Protein AF-A0AAD5IZT2-F1 (afdb_monomer)

pLDDT: mean 77.82, std 12.11, range [45.31, 94.31]

Radius of gyration: 20.38 Å; Cα contacts (8 Å, |Δi|>4): 78; chains: 1; bounding box: 48×30×56 Å

Secondary structure (DSSP, 8-state):
--HHHHHHTTTTTTS-HHHHHHHHHHHHHHHHHHHHHHHHH--SSB-HHHHHHHHHHHHHT---HHHHHHB--SSHHHHHHHHHTT--GGGGB-GGGBHHHHHHHH-PPPPP---GGGSPP---

Organism: Acer negundo (NCBI:txid4023)

Mean predicted aligned error: 10.55 Å

Solvent-accessible surface area (backbone atoms only — not comparable to full-atom values): 7600 Å² total; per-residue (Å²): 133,58,72,66,57,56,62,74,41,56,94,41,73,88,47,60,68,71,60,30,52,52,51,49,52,52,54,51,50,52,51,42,52,55,49,52,54,53,52,71,68,48,88,56,67,53,35,70,68,53,50,53,45,51,57,54,30,65,76,64,76,47,72,46,74,71,46,44,71,40,26,80,48,94,46,57,66,59,46,50,53,37,63,74,68,70,52,68,66,80,82,44,48,39,63,79,43,24,41,67,45,49,49,62,72,56,66,71,83,82,77,86,81,91,54,80,90,74,56,80,82,80,85,126

Structure (mmCIF, N/CA/C/O backbone):
data_AF-A0AAD5IZT2-F1
#
_entry.id   AF-A0AAD5IZT2-F1
#
loop_
_atom_site.group_PDB
_atom_site.id
_atom_site.type_symbol
_atom_site.label_atom_id
_atom_site.label_alt_id
_atom_site.label_comp_id
_atom_site.label_asym_id
_atom_site.label_entity_id
_atom_site.label_seq_id
_atom_site.pdbx_PDB_ins_code
_atom_site.Cartn_x
_atom_site.Cartn_y
_atom_site.Cartn_z
_atom_site.occupancy
_atom_site.B_iso_or_equiv
_atom_site.auth_seq_id
_atom_site.auth_comp_id
_atom_site.auth_asym_id
_atom_site.auth_atom_id
_atom_site.pdbx_PDB_model_num
ATOM 1 N N . MET A 1 1 ? -5.948 -16.882 7.628 1.00 56.03 1 MET A N 1
ATOM 2 C CA . MET A 1 1 ? -5.500 -15.466 7.634 1.00 56.03 1 MET A CA 1
ATOM 3 C C . MET A 1 1 ? -4.065 -15.381 7.126 1.00 56.03 1 MET A C 1
ATOM 5 O O . MET A 1 1 ? -3.275 -16.262 7.438 1.00 56.03 1 MET A O 1
ATOM 9 N N . SER A 1 2 ? -3.731 -14.368 6.321 1.00 83.69 2 SER A N 1
ATOM 10 C CA . SER A 1 2 ? -2.381 -14.184 5.756 1.00 83.69 2 SER A CA 1
ATOM 11 C C . SER A 1 2 ? -1.347 -13.843 6.841 1.00 83.69 2 SER A C 1
ATOM 13 O O . SER A 1 2 ? -1.622 -13.028 7.722 1.00 83.69 2 SER A O 1
ATOM 15 N N . LYS A 1 3 ? -0.129 -14.403 6.742 1.00 88.50 3 LYS A N 1
ATOM 16 C CA . LYS A 1 3 ? 1.009 -14.098 7.636 1.00 88.50 3 LYS A CA 1
ATOM 17 C C . LYS A 1 3 ? 1.295 -12.593 7.716 1.00 88.50 3 LYS A C 1
ATOM 19 O O . LYS A 1 3 ? 1.632 -12.086 8.783 1.00 88.50 3 LYS A O 1
ATOM 24 N N . CYS A 1 4 ? 1.107 -11.875 6.609 1.00 87.44 4 CYS A N 1
ATOM 25 C CA . CYS A 1 4 ? 1.324 -10.432 6.537 1.00 87.44 4 CYS A CA 1
ATOM 26 C C . CYS A 1 4 ? 0.290 -9.651 7.354 1.00 87.44 4 CYS A C 1
ATOM 28 O O . CYS A 1 4 ? 0.654 -8.703 8.041 1.00 87.44 4 CYS A O 1
ATOM 30 N N . PHE A 1 5 ? -0.978 -10.069 7.317 1.00 87.25 5 PHE A N 1
ATOM 31 C CA . PHE A 1 5 ? -2.031 -9.421 8.097 1.00 87.25 5 PHE A CA 1
ATOM 32 C C . PHE A 1 5 ? -1.818 -9.652 9.594 1.00 87.25 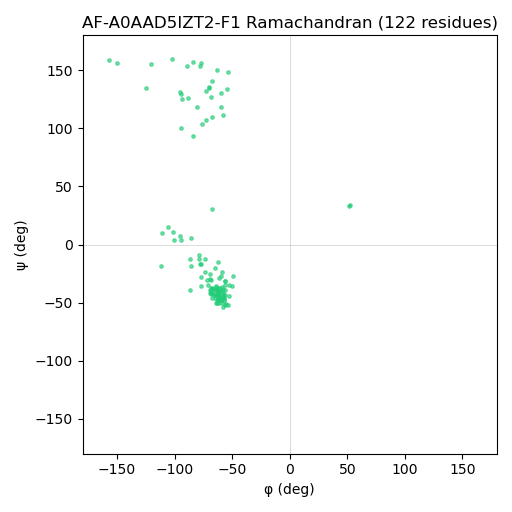5 PHE A C 1
ATOM 34 O O . PHE A 1 5 ? -1.816 -8.692 10.355 1.00 87.25 5 PHE A O 1
ATOM 41 N N . ASN A 1 6 ? -1.517 -10.891 10.000 1.00 88.69 6 ASN A N 1
ATOM 42 C CA . ASN A 1 6 ? -1.230 -11.212 11.403 1.00 88.69 6 ASN A CA 1
ATOM 43 C C . ASN A 1 6 ? -0.055 -10.400 11.959 1.00 88.69 6 ASN A C 1
ATOM 45 O O . ASN A 1 6 ? -0.100 -9.969 13.106 1.00 88.69 6 ASN A O 1
ATOM 49 N N . ASN A 1 7 ? 0.983 -10.178 11.149 1.00 93.75 7 ASN A N 1
ATOM 50 C CA . ASN A 1 7 ? 2.101 -9.330 11.547 1.00 93.75 7 ASN A CA 1
ATOM 51 C C . ASN A 1 7 ? 1.713 -7.844 11.605 1.00 93.75 7 ASN A C 1
ATOM 53 O O . ASN A 1 7 ? 2.204 -7.116 12.458 1.00 93.75 7 ASN A O 1
ATOM 57 N N . TRP A 1 8 ? 0.829 -7.388 10.715 1.00 92.44 8 TRP A N 1
ATOM 58 C CA . TRP A 1 8 ? 0.391 -5.994 10.663 1.00 92.44 8 TRP A CA 1
ATOM 59 C C . TRP A 1 8 ? -0.468 -5.577 11.864 1.00 92.44 8 TRP A C 1
ATOM 61 O O . TRP A 1 8 ? -0.408 -4.417 12.266 1.00 92.44 8 TRP A O 1
ATOM 71 N N . ILE A 1 9 ? -1.225 -6.508 12.451 1.00 94.12 9 ILE A N 1
ATOM 72 C CA . ILE A 1 9 ? -2.104 -6.268 13.614 1.00 94.12 9 ILE A CA 1
ATOM 73 C C . ILE A 1 9 ? -1.537 -6.842 14.920 1.00 94.12 9 ILE A C 1
ATOM 75 O O . ILE A 1 9 ? -2.273 -7.051 15.885 1.00 94.12 9 ILE A O 1
ATOM 79 N N . LYS A 1 10 ? -0.244 -7.185 14.931 1.00 93.81 10 LYS A N 1
ATOM 80 C CA . LYS A 1 10 ? 0.378 -7.980 15.995 1.00 93.81 10 LYS A CA 1
ATOM 81 C C . LYS A 1 10 ? 0.205 -7.361 17.383 1.00 93.81 10 LYS A C 1
ATOM 83 O O . LYS A 1 10 ? -0.057 -8.102 18.320 1.00 93.81 10 LYS A O 1
ATOM 88 N N . ASP A 1 11 ? 0.312 -6.041 17.490 1.00 92.38 11 ASP A N 1
ATOM 89 C CA . ASP A 1 11 ? 0.298 -5.325 18.773 1.00 92.38 11 ASP A CA 1
ATOM 90 C C . ASP A 1 11 ? -1.125 -4.991 19.253 1.00 92.38 11 ASP A C 1
ATOM 92 O O . ASP A 1 11 ? -1.337 -4.572 20.392 1.00 92.38 11 ASP A O 1
ATOM 96 N N . GLU A 1 12 ? -2.126 -5.141 18.382 1.00 92.19 12 GLU A N 1
ATOM 97 C CA . GLU A 1 12 ? -3.517 -4.792 18.676 1.00 92.19 12 GLU A CA 1
ATOM 98 C C . GLU A 1 12 ? -4.449 -5.995 18.772 1.00 92.19 12 GLU A C 1
ATOM 100 O O . GLU A 1 12 ? -5.514 -5.870 19.368 1.00 92.19 12 GLU A O 1
ATOM 105 N N . ARG A 1 13 ? -4.058 -7.154 18.229 1.00 91.38 13 ARG A N 1
ATOM 106 C CA . ARG A 1 13 ? -4.893 -8.368 18.150 1.00 91.38 13 ARG A CA 1
ATOM 107 C C . ARG A 1 13 ? -5.381 -8.909 19.495 1.00 91.38 13 ARG A C 1
ATOM 109 O O . ARG A 1 13 ? -6.393 -9.597 19.509 1.00 91.38 13 ARG A O 1
ATOM 116 N N . ASP A 1 14 ? -4.679 -8.598 20.582 1.00 94.31 14 ASP A N 1
ATOM 117 C CA . ASP A 1 14 ? -5.016 -9.058 21.935 1.00 94.31 14 ASP A CA 1
ATOM 118 C C . ASP A 1 14 ? -5.871 -8.030 22.714 1.00 94.31 14 ASP A C 1
ATOM 120 O O . ASP A 1 14 ? -6.172 -8.224 23.890 1.00 94.31 14 ASP A O 1
ATOM 124 N N . LYS A 1 15 ? -6.264 -6.914 22.079 1.00 88.88 15 LYS A N 1
ATOM 125 C CA . LYS A 1 15 ? -7.096 -5.865 22.691 1.00 88.88 15 LYS A CA 1
ATOM 126 C C . LYS A 1 15 ? -8.593 -6.211 22.614 1.00 88.88 15 LYS A C 1
ATOM 128 O O . LYS A 1 15 ? -9.000 -6.946 21.714 1.00 88.88 15 LYS A O 1
ATOM 133 N N . PRO A 1 16 ? -9.438 -5.634 23.495 1.00 94.19 16 PRO A N 1
ATOM 134 C CA . PRO A 1 16 ? -10.893 -5.765 23.397 1.00 94.19 16 PRO A CA 1
ATOM 135 C C . PRO A 1 16 ? -11.416 -5.363 22.015 1.00 94.19 16 PRO A C 1
ATOM 137 O O . PRO A 1 16 ? -10.862 -4.461 21.384 1.00 94.19 16 PRO A O 1
ATOM 140 N N . ILE A 1 17 ? -12.505 -5.995 21.563 1.00 87.50 17 ILE A N 1
ATOM 141 C CA . ILE A 1 17 ? -13.001 -5.880 20.182 1.00 87.50 17 ILE A CA 1
ATOM 142 C C . ILE A 1 17 ? -13.205 -4.428 19.727 1.00 87.50 17 ILE A C 1
ATOM 144 O O . ILE A 1 17 ? -12.736 -4.060 18.654 1.00 87.50 17 ILE A O 1
ATOM 148 N N . LEU A 1 18 ? -13.807 -3.577 20.563 1.00 86.94 18 LEU A N 1
ATOM 149 C CA . LEU A 1 18 ? -14.031 -2.162 20.241 1.00 86.94 18 LEU A CA 1
ATOM 150 C C . LEU A 1 18 ? -12.707 -1.406 20.051 1.00 86.94 18 LEU A C 1
ATOM 152 O O . LEU A 1 18 ? -12.534 -0.654 19.093 1.00 86.94 18 LEU A O 1
ATOM 156 N N . THR A 1 19 ? -11.732 -1.653 20.925 1.00 85.00 19 THR A N 1
ATOM 157 C CA . THR A 1 19 ? -10.399 -1.048 20.841 1.00 85.00 19 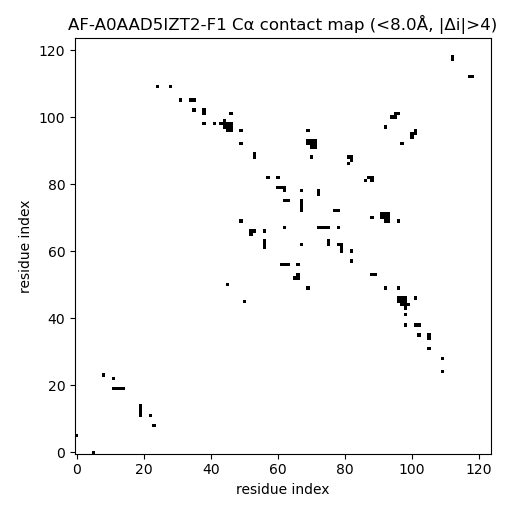THR A CA 1
ATOM 158 C C . THR A 1 19 ? -9.630 -1.558 19.620 1.00 85.00 19 THR A C 1
ATOM 160 O O . THR A 1 19 ? -8.990 -0.770 18.923 1.00 85.00 19 THR A O 1
ATOM 163 N N . LEU A 1 20 ? -9.709 -2.859 19.324 1.00 89.56 20 LEU A N 1
ATOM 164 C CA . LEU A 1 20 ? -9.114 -3.466 18.133 1.00 89.56 20 LEU A CA 1
ATOM 165 C C . LEU A 1 20 ? -9.687 -2.851 16.846 1.00 89.56 20 LEU A C 1
ATOM 167 O O . LEU A 1 20 ? -8.916 -2.478 15.961 1.00 89.56 20 LEU A O 1
ATOM 171 N N . LEU A 1 21 ? -11.012 -2.707 16.749 1.00 89.38 21 LEU A N 1
ATOM 172 C CA . LEU A 1 21 ? -11.674 -2.113 15.585 1.00 89.38 21 LEU A CA 1
ATOM 173 C C . LEU A 1 21 ? -11.256 -0.655 15.370 1.00 89.38 21 LEU A C 1
ATOM 175 O O . LEU A 1 21 ? -10.948 -0.272 14.241 1.00 89.38 21 LEU A O 1
ATOM 179 N N . GLU A 1 22 ? -11.150 0.139 16.437 1.00 87.12 22 GLU A N 1
ATOM 180 C CA . GLU A 1 22 ? -10.673 1.523 16.334 1.00 87.12 22 GLU A CA 1
ATOM 181 C C . GLU A 1 22 ? -9.206 1.595 15.875 1.00 87.12 22 GLU A C 1
ATOM 183 O O . GLU A 1 22 ? -8.847 2.426 15.034 1.00 87.12 22 GLU A O 1
ATOM 188 N N . HIS A 1 23 ? -8.347 0.692 16.358 1.00 88.94 23 HIS A N 1
ATOM 189 C CA . HIS A 1 23 ? -6.969 0.594 15.873 1.00 88.94 23 HIS A CA 1
ATOM 190 C C . HIS A 1 23 ? -6.893 0.190 14.399 1.00 88.94 23 HIS A C 1
ATOM 192 O O . HIS A 1 23 ? -6.124 0.792 13.645 1.00 88.94 23 HIS A O 1
ATOM 198 N N . LEU A 1 24 ? -7.693 -0.792 13.976 1.00 91.25 24 LEU A N 1
ATOM 199 C CA . LEU A 1 24 ? -7.788 -1.201 12.576 1.00 91.25 24 LEU A CA 1
ATOM 200 C C . LEU A 1 24 ? -8.247 -0.034 11.706 1.00 91.25 24 LEU A C 1
ATOM 202 O O . LEU A 1 24 ? -7.590 0.264 10.711 1.00 91.25 24 LEU A O 1
ATOM 206 N N . ARG A 1 25 ? -9.301 0.681 12.112 1.00 89.31 25 ARG A N 1
ATOM 207 C CA . ARG A 1 25 ? -9.809 1.856 11.397 1.00 89.31 25 ARG A CA 1
ATOM 208 C C . ARG A 1 25 ? -8.712 2.904 11.203 1.00 89.31 25 ARG A C 1
ATOM 210 O O . ARG A 1 25 ? -8.464 3.312 10.070 1.00 89.31 25 ARG A O 1
ATOM 217 N N . ARG A 1 26 ? -7.997 3.290 12.270 1.00 88.00 26 ARG A N 1
ATOM 218 C CA . ARG A 1 26 ? -6.880 4.255 12.192 1.00 88.00 26 ARG A CA 1
ATOM 219 C C . ARG A 1 26 ? -5.747 3.767 11.292 1.00 88.00 26 ARG A C 1
ATOM 221 O O . ARG A 1 26 ? -5.263 4.533 10.464 1.00 88.00 26 ARG A O 1
ATOM 228 N N . LYS A 1 27 ? -5.338 2.500 11.424 1.00 91.12 27 LYS A N 1
ATOM 229 C CA . LYS A 1 27 ? -4.275 1.902 10.600 1.00 91.12 27 LYS A CA 1
ATOM 230 C C . LYS A 1 27 ? -4.646 1.865 9.121 1.00 91.12 27 LYS A C 1
ATOM 232 O O . LYS A 1 27 ? -3.803 2.155 8.274 1.00 91.12 27 LYS A O 1
ATOM 237 N N . VAL A 1 28 ? -5.892 1.512 8.810 1.00 89.81 28 VAL A N 1
ATOM 238 C CA . VAL A 1 28 ? -6.410 1.530 7.442 1.00 89.81 28 VAL A CA 1
ATOM 239 C C . VAL A 1 28 ? -6.411 2.968 6.918 1.00 89.81 28 VAL A C 1
ATOM 241 O O . VAL A 1 28 ? -5.815 3.210 5.876 1.00 89.81 28 VAL A O 1
ATOM 244 N N . MET A 1 29 ? -6.970 3.932 7.656 1.00 86.94 29 MET A N 1
ATOM 245 C CA . MET A 1 29 ? -6.994 5.345 7.246 1.00 86.94 29 MET A CA 1
ATOM 246 C C . MET A 1 29 ? -5.611 5.933 6.982 1.00 86.94 29 MET A C 1
ATOM 248 O O . MET A 1 29 ? -5.410 6.540 5.935 1.00 86.94 29 MET A O 1
ATOM 252 N N . ALA A 1 30 ? -4.660 5.73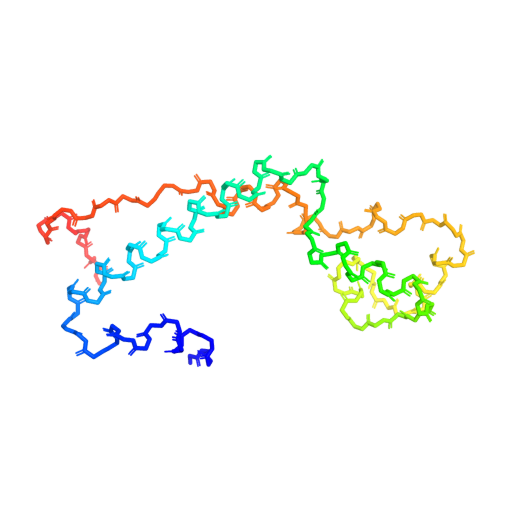2 7.900 1.00 88.88 30 ALA A N 1
ATOM 253 C CA . ALA A 1 30 ? -3.287 6.196 7.724 1.00 88.88 30 ALA A CA 1
ATOM 254 C C . ALA A 1 30 ? -2.688 5.615 6.438 1.00 88.88 30 ALA A C 1
ATOM 256 O O . ALA A 1 30 ? -2.188 6.348 5.595 1.00 88.88 30 ALA A O 1
ATOM 257 N N . ARG A 1 31 ? -2.873 4.307 6.214 1.00 89.25 31 ARG A N 1
ATOM 258 C CA . ARG A 1 31 ? -2.418 3.643 4.991 1.00 89.25 31 ARG A CA 1
ATOM 259 C C . ARG A 1 31 ? -3.080 4.200 3.727 1.00 89.25 31 ARG A C 1
ATOM 261 O O . ARG A 1 31 ? -2.397 4.317 2.716 1.00 89.25 31 ARG A O 1
ATOM 268 N N . PHE A 1 32 ? -4.383 4.495 3.747 1.00 88.25 32 PHE A N 1
ATOM 269 C CA . PHE A 1 32 ? -5.067 5.136 2.616 1.00 88.25 32 PHE A CA 1
ATOM 270 C C . PHE A 1 32 ? -4.472 6.521 2.344 1.00 88.25 32 PHE A C 1
ATOM 272 O O . PHE A 1 32 ? -4.133 6.812 1.202 1.00 88.25 32 PHE A O 1
ATOM 279 N N . SER A 1 33 ? -4.273 7.329 3.389 1.00 86.94 33 SER A N 1
ATOM 280 C CA . SER A 1 33 ? -3.673 8.662 3.285 1.00 86.94 33 SER A CA 1
ATOM 281 C C . SER A 1 33 ? -2.267 8.609 2.684 1.00 86.94 33 SER A C 1
ATOM 283 O O . SER A 1 33 ? -2.002 9.288 1.693 1.00 86.94 33 SER A O 1
ATOM 285 N N . ASP A 1 34 ? -1.399 7.745 3.216 1.00 88.88 34 ASP A N 1
ATOM 286 C CA . ASP A 1 34 ? -0.035 7.559 2.715 1.00 88.88 34 ASP A CA 1
ATOM 287 C C . ASP A 1 34 ? -0.045 7.141 1.236 1.00 88.88 34 ASP A C 1
ATOM 289 O O . ASP A 1 34 ? 0.738 7.635 0.426 1.00 88.88 34 ASP A O 1
ATOM 293 N N . LYS A 1 35 ? -0.967 6.245 0.851 1.00 88.56 35 LYS A N 1
ATOM 294 C CA . LYS A 1 35 ? -1.094 5.784 -0.538 1.00 88.56 35 LYS A CA 1
ATOM 295 C C . LYS A 1 35 ? -1.608 6.871 -1.471 1.00 88.56 35 LYS A C 1
ATOM 297 O O . LYS A 1 35 ? -1.105 6.971 -2.587 1.00 88.56 35 LYS A O 1
ATOM 302 N N . CYS A 1 36 ? -2.553 7.696 -1.031 1.00 86.06 36 CYS A N 1
ATOM 303 C CA . CYS A 1 36 ? -2.992 8.866 -1.787 1.00 86.06 36 CYS A CA 1
ATOM 304 C C . CYS A 1 36 ? -1.839 9.857 -1.998 1.00 86.06 36 CYS A C 1
ATOM 306 O O . CYS A 1 36 ? -1.634 10.325 -3.116 1.00 86.06 36 CYS A O 1
ATOM 308 N N . GLU A 1 37 ? -1.030 10.121 -0.970 1.00 89.00 37 GLU A N 1
ATOM 309 C CA . GLU A 1 37 ? 0.134 11.005 -1.093 1.00 89.00 37 GLU A CA 1
ATOM 310 C C . GLU A 1 37 ? 1.199 10.437 -2.051 1.00 89.00 37 GLU A C 1
ATOM 312 O O . GLU A 1 37 ? 1.724 11.150 -2.912 1.00 89.00 37 GLU A O 1
ATOM 317 N N . GLU A 1 38 ? 1.498 9.137 -1.953 1.00 88.62 38 GLU A N 1
ATOM 318 C CA . GLU A 1 38 ? 2.382 8.447 -2.900 1.00 88.62 38 GLU A CA 1
ATOM 319 C C . GLU A 1 38 ? 1.854 8.532 -4.345 1.00 88.62 38 GLU A C 1
ATOM 321 O O . GLU A 1 38 ? 2.631 8.730 -5.281 1.00 88.62 38 GLU A O 1
ATOM 326 N N . LEU A 1 39 ? 0.536 8.408 -4.535 1.00 86.62 39 LEU A N 1
ATOM 327 C CA . LEU A 1 39 ? -0.128 8.489 -5.838 1.00 86.62 39 LEU A CA 1
ATOM 328 C C . LEU A 1 39 ? -0.069 9.883 -6.465 1.00 86.62 39 LEU A C 1
ATOM 330 O O . LEU A 1 39 ? 0.084 9.996 -7.685 1.00 86.62 39 LEU A O 1
ATOM 334 N N . GLU A 1 40 ? -0.184 10.934 -5.656 1.00 85.69 40 GLU A N 1
ATOM 335 C CA . GLU A 1 40 ? -0.005 12.313 -6.119 1.00 85.69 40 GLU A CA 1
ATOM 336 C C . GLU A 1 40 ? 1.431 12.541 -6.610 1.00 85.69 40 GLU A C 1
ATOM 338 O O . GLU A 1 40 ? 1.653 13.136 -7.666 1.00 85.69 40 GLU A O 1
ATOM 343 N N . LYS A 1 41 ? 2.416 11.966 -5.909 1.00 89.94 41 LYS A N 1
ATOM 344 C CA . LYS A 1 41 ? 3.838 12.033 -6.286 1.00 89.94 41 LYS A CA 1
ATOM 345 C C . LYS A 1 41 ? 4.192 11.158 -7.494 1.00 89.94 41 LYS A C 1
ATOM 347 O O . LYS A 1 41 ? 5.195 11.422 -8.164 1.00 89.94 41 LYS A O 1
ATOM 352 N N . LEU A 1 42 ? 3.407 10.119 -7.784 1.00 87.38 42 LEU A N 1
ATOM 353 C CA . LEU A 1 42 ? 3.652 9.207 -8.900 1.00 87.38 42 LEU A CA 1
ATOM 354 C C . LEU A 1 42 ? 3.460 9.942 -10.233 1.00 87.38 42 LEU A C 1
ATOM 356 O O . LEU A 1 42 ? 2.342 10.260 -10.623 1.00 87.38 42 LEU A O 1
ATOM 360 N N . LYS A 1 43 ? 4.542 10.193 -10.970 1.00 85.88 43 LYS A N 1
ATOM 361 C CA . LYS A 1 43 ? 4.478 10.911 -12.260 1.00 85.88 43 LYS A CA 1
ATOM 362 C C . LYS A 1 43 ?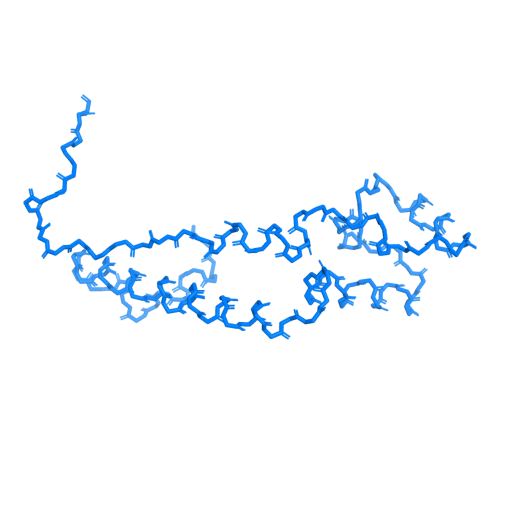 3.990 10.051 -13.423 1.00 85.88 43 LYS A C 1
ATOM 364 O O . LYS A 1 43 ? 3.640 10.569 -14.473 1.00 85.88 43 LYS A O 1
ATOM 369 N N . GLU A 1 44 ? 4.009 8.744 -13.248 1.00 84.25 44 GLU A N 1
ATOM 370 C CA . GLU A 1 44 ? 3.845 7.784 -14.326 1.00 84.25 44 GLU A CA 1
ATOM 371 C C . GLU A 1 44 ? 2.440 7.178 -14.347 1.00 84.25 44 GLU A C 1
ATOM 373 O O . GLU A 1 44 ? 1.739 7.173 -13.337 1.00 84.25 44 GLU A O 1
ATOM 378 N N . SER A 1 45 ? 2.050 6.632 -15.499 1.00 85.56 45 SER A N 1
ATOM 379 C CA . SER A 1 45 ? 0.730 6.031 -15.728 1.00 85.56 45 SER A CA 1
ATOM 380 C C . SER A 1 45 ? 0.559 4.632 -15.133 1.00 85.56 45 SER A C 1
ATOM 382 O O . SER A 1 45 ? -0.567 4.174 -14.982 1.00 85.56 45 SER A O 1
ATOM 384 N N . ILE A 1 46 ? 1.645 3.942 -14.774 1.00 87.44 46 ILE A N 1
ATOM 385 C CA . ILE A 1 46 ? 1.609 2.580 -14.223 1.00 87.44 46 ILE A CA 1
ATOM 386 C C . ILE A 1 46 ? 2.238 2.517 -12.834 1.00 87.44 46 ILE A C 1
ATOM 388 O O . ILE A 1 46 ? 3.102 3.321 -12.482 1.00 87.44 46 ILE A O 1
ATOM 392 N N . THR A 1 47 ? 1.829 1.526 -12.044 1.00 86.62 47 THR A N 1
ATOM 393 C CA . THR A 1 47 ? 2.359 1.318 -10.694 1.00 86.62 47 THR A CA 1
ATOM 394 C C . THR A 1 47 ? 3.863 0.998 -10.697 1.00 86.62 47 THR A C 1
ATOM 396 O O . THR A 1 47 ? 4.358 0.318 -11.606 1.00 86.62 47 THR A O 1
ATOM 399 N N . PRO A 1 48 ? 4.598 1.376 -9.630 1.00 87.62 48 PRO A N 1
ATOM 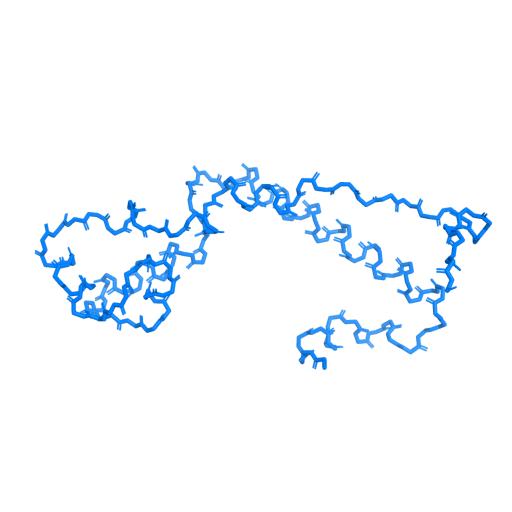400 C CA . PRO A 1 48 ? 6.019 1.046 -9.490 1.00 87.62 48 PRO A CA 1
ATOM 401 C C . PRO A 1 48 ? 6.305 -0.460 -9.568 1.00 87.62 48 PRO A C 1
ATOM 403 O O . PRO A 1 48 ? 7.322 -0.875 -10.121 1.00 87.62 48 PRO A O 1
ATOM 406 N N . TYR A 1 49 ? 5.392 -1.294 -9.054 1.00 85.56 49 TYR A N 1
ATOM 407 C CA . TYR A 1 49 ? 5.509 -2.753 -9.115 1.00 85.56 49 TYR A CA 1
ATOM 408 C C . TYR A 1 49 ? 5.486 -3.274 -10.556 1.00 85.56 49 TYR A C 1
ATOM 410 O O . TYR A 1 49 ? 6.343 -4.079 -10.941 1.00 85.56 49 TYR A O 1
ATOM 418 N N . ALA A 1 50 ? 4.520 -2.801 -11.350 1.00 84.25 50 ALA A N 1
ATOM 419 C CA . ALA A 1 50 ? 4.404 -3.185 -12.747 1.00 84.25 50 ALA A CA 1
ATOM 420 C C . ALA A 1 50 ? 5.649 -2.755 -13.518 1.00 84.25 50 ALA A C 1
ATOM 422 O O . ALA A 1 50 ? 6.312 -3.595 -14.125 1.00 84.25 50 ALA A O 1
ATOM 423 N N . ARG A 1 51 ? 6.053 -1.487 -13.374 1.00 84.44 51 ARG A N 1
ATOM 424 C CA . ARG A 1 51 ? 7.273 -0.961 -13.992 1.00 84.44 51 ARG A CA 1
ATOM 425 C C . ARG A 1 51 ? 8.506 -1.784 -13.661 1.00 84.44 51 ARG A C 1
ATOM 427 O O . ARG A 1 51 ? 9.244 -2.170 -14.562 1.00 84.44 51 ARG A O 1
ATOM 434 N N . GLN A 1 52 ? 8.750 -2.032 -12.377 1.00 85.94 52 GLN A N 1
ATOM 435 C CA . GLN A 1 52 ? 9.949 -2.747 -11.957 1.00 85.94 52 GLN A CA 1
ATOM 436 C C . GLN A 1 52 ? 9.979 -4.153 -12.557 1.00 85.94 52 GLN A C 1
ATOM 438 O O . GLN A 1 52 ? 11.037 -4.626 -12.972 1.00 85.94 52 GLN A O 1
ATOM 443 N N . THR A 1 53 ? 8.818 -4.801 -12.650 1.00 82.69 53 THR A N 1
ATOM 444 C CA . THR A 1 53 ? 8.714 -6.116 -13.276 1.00 82.69 53 THR A CA 1
ATOM 445 C C . THR A 1 53 ? 8.970 -6.039 -14.780 1.00 82.69 53 THR A C 1
ATOM 447 O O . THR A 1 53 ? 9.730 -6.868 -15.277 1.00 82.69 53 THR A O 1
ATOM 450 N N . LEU A 1 54 ? 8.437 -5.042 -15.496 1.00 79.50 54 LEU A N 1
ATOM 451 C CA . LEU A 1 54 ? 8.731 -4.838 -16.922 1.00 79.50 54 LEU A CA 1
ATOM 452 C C . LEU A 1 54 ? 10.240 -4.650 -17.154 1.00 79.50 54 LEU A C 1
ATOM 454 O O . LEU A 1 54 ? 10.848 -5.460 -17.850 1.00 79.50 54 LEU A O 1
ATOM 458 N N . ILE A 1 55 ? 10.870 -3.699 -16.450 1.00 81.94 55 ILE A N 1
ATOM 459 C CA . ILE A 1 55 ? 12.313 -3.407 -16.555 1.00 81.94 55 ILE A CA 1
ATOM 460 C C . ILE A 1 55 ? 13.160 -4.655 -16.268 1.00 81.94 55 ILE A C 1
ATOM 462 O O . ILE A 1 55 ? 14.155 -4.925 -16.943 1.00 81.94 55 ILE A O 1
ATOM 466 N N . THR A 1 56 ? 12.806 -5.428 -15.238 1.00 81.38 56 THR A N 1
ATOM 467 C CA . THR A 1 56 ? 13.557 -6.637 -14.883 1.00 81.38 56 THR A CA 1
ATOM 468 C C . THR A 1 56 ? 13.446 -7.722 -15.954 1.00 81.38 56 THR A C 1
ATOM 470 O O . THR A 1 56 ? 14.443 -8.398 -16.210 1.00 81.38 56 THR A O 1
ATOM 473 N N . ASN A 1 57 ? 12.280 -7.903 -16.578 1.00 74.06 57 ASN A N 1
ATOM 474 C CA . ASN A 1 57 ? 12.109 -8.922 -17.617 1.00 74.06 57 ASN A CA 1
ATOM 475 C C . ASN A 1 57 ? 12.719 -8.475 -18.954 1.00 74.06 57 ASN A C 1
ATOM 477 O O . ASN A 1 57 ? 13.350 -9.297 -19.610 1.00 74.06 57 ASN A O 1
ATOM 481 N N . GLU A 1 58 ? 12.660 -7.185 -19.304 1.00 71.50 58 GLU A N 1
ATOM 482 C CA . GLU A 1 58 ? 13.376 -6.627 -20.464 1.00 71.50 58 GLU A CA 1
ATOM 483 C C . GLU A 1 58 ? 14.886 -6.874 -20.376 1.00 71.50 58 GLU A C 1
ATOM 485 O O . GLU A 1 58 ? 15.493 -7.372 -21.325 1.00 71.50 58 GLU A O 1
ATOM 490 N N . LYS A 1 59 ? 15.488 -6.614 -19.205 1.00 73.94 59 LYS A N 1
ATOM 491 C CA . LYS A 1 59 ? 16.918 -6.873 -18.966 1.00 73.94 59 LYS A CA 1
ATOM 492 C C . LYS A 1 59 ? 17.284 -8.351 -19.084 1.00 73.94 59 LYS A C 1
ATOM 494 O O . LYS A 1 59 ? 18.374 -8.668 -19.547 1.00 73.94 59 LYS A O 1
ATOM 499 N N . LYS A 1 60 ? 16.401 -9.244 -18.634 1.00 70.12 60 LYS A N 1
ATOM 500 C CA . LYS A 1 60 ? 16.641 -10.694 -18.647 1.00 70.12 60 LYS A CA 1
ATOM 501 C C . LYS A 1 60 ? 16.272 -11.358 -19.973 1.00 70.12 60 LYS A C 1
ATOM 503 O O . LYS A 1 60 ? 16.740 -12.459 -20.219 1.00 70.12 60 LYS A O 1
ATOM 508 N N . ARG A 1 61 ? 15.463 -10.704 -20.817 1.00 63.94 61 ARG A N 1
ATOM 509 C CA . ARG A 1 61 ? 14.860 -11.282 -22.035 1.00 63.94 61 ARG A CA 1
ATOM 510 C C . ARG A 1 61 ? 14.127 -12.604 -21.768 1.00 63.94 61 ARG A C 1
ATOM 512 O O . ARG A 1 61 ? 14.103 -13.497 -22.606 1.00 63.94 61 ARG A O 1
ATOM 519 N N . GLU A 1 62 ? 13.519 -12.720 -20.590 1.00 63.56 62 GLU A N 1
ATOM 520 C CA . GLU A 1 62 ? 12.822 -13.921 -20.129 1.00 63.56 62 GLU A CA 1
ATOM 521 C C . GLU A 1 62 ? 11.383 -13.577 -19.734 1.00 63.56 62 GLU A C 1
ATOM 523 O O . GLU A 1 62 ? 11.142 -12.615 -19.009 1.00 63.56 62 GLU A O 1
ATOM 528 N N . GLY A 1 63 ? 10.417 -14.394 -20.164 1.00 63.50 63 GLY A N 1
ATOM 529 C CA . GLY A 1 63 ? 9.021 -14.282 -19.736 1.00 63.50 63 GLY A CA 1
ATOM 530 C C . GLY A 1 63 ? 8.779 -14.991 -18.401 1.00 63.50 63 GLY A C 1
ATOM 531 O O . GLY A 1 63 ? 8.498 -16.195 -18.371 1.00 63.50 63 GLY A O 1
ATOM 532 N N . SER A 1 64 ? 8.871 -14.266 -17.283 1.00 69.38 64 SER A N 1
ATOM 533 C CA . SER A 1 64 ? 8.493 -14.806 -15.966 1.00 69.38 64 SER A CA 1
ATOM 534 C C . SER A 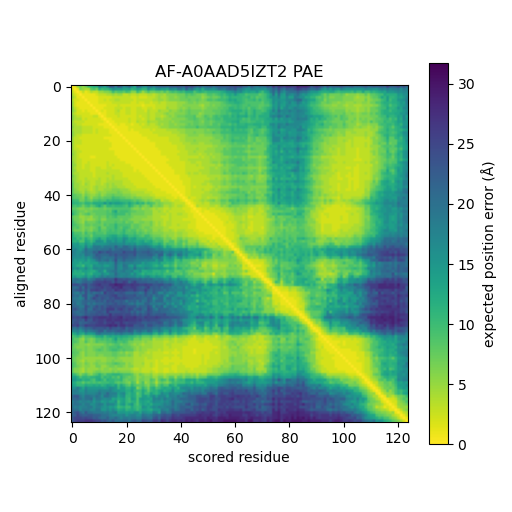1 64 ? 6.970 -14.852 -15.773 1.00 69.38 64 SER A C 1
ATOM 536 O O . SER A 1 64 ? 6.241 -14.055 -16.357 1.00 69.38 64 SER A O 1
ATOM 538 N N . CYS A 1 65 ? 6.462 -15.725 -14.890 1.00 68.44 65 CYS A N 1
ATOM 539 C CA . CYS A 1 65 ? 5.025 -15.740 -14.556 1.00 68.44 65 CYS A CA 1
ATOM 540 C C . CYS A 1 65 ? 4.516 -14.381 -14.050 1.00 68.44 65 CYS A C 1
ATOM 542 O O . CYS A 1 65 ? 3.375 -14.027 -14.305 1.00 68.44 65 CYS A O 1
ATOM 544 N N . LYS A 1 66 ? 5.361 -13.601 -13.366 1.00 71.00 66 LYS A N 1
ATOM 545 C CA . LYS A 1 66 ? 4.997 -12.261 -12.878 1.00 71.00 66 LYS A CA 1
ATOM 546 C C . LYS A 1 66 ? 4.801 -11.274 -14.022 1.00 71.00 66 LYS A C 1
ATOM 548 O O . LYS A 1 66 ? 3.908 -10.446 -13.956 1.00 71.00 66 LYS A O 1
ATOM 553 N N . TYR A 1 67 ? 5.624 -11.383 -15.062 1.00 72.31 67 TYR A N 1
ATOM 554 C CA . TYR A 1 67 ? 5.485 -10.581 -16.269 1.00 72.31 67 TYR A CA 1
ATOM 555 C C . TYR A 1 67 ? 4.154 -10.891 -16.958 1.00 72.31 67 TYR A C 1
ATOM 557 O O . TYR A 1 67 ? 3.359 -9.986 -17.148 1.00 72.31 67 TYR A O 1
ATOM 565 N N . ILE A 1 68 ? 3.852 -12.176 -17.173 1.00 72.25 68 ILE A N 1
ATOM 566 C CA . ILE A 1 68 ? 2.594 -12.676 -17.765 1.00 72.25 68 ILE A CA 1
ATOM 567 C C . ILE A 1 68 ? 1.345 -12.278 -16.957 1.00 72.25 68 ILE A C 1
ATOM 569 O O . ILE A 1 68 ? 0.266 -12.189 -17.511 1.00 72.25 68 ILE A O 1
ATOM 573 N N . MET A 1 69 ? 1.450 -12.052 -15.645 1.00 70.88 69 MET A N 1
ATOM 574 C CA . MET A 1 69 ? 0.318 -11.533 -14.861 1.00 70.88 69 MET A CA 1
ATOM 575 C C . MET A 1 69 ? 0.090 -10.030 -15.060 1.00 70.88 69 MET A C 1
ATOM 577 O O . MET A 1 69 ? -1.016 -9.546 -14.848 1.00 70.88 69 MET A O 1
ATOM 581 N N . ILE A 1 70 ? 1.146 -9.284 -15.387 1.00 72.69 70 ILE A N 1
ATOM 582 C CA . ILE A 1 70 ? 1.104 -7.824 -15.518 1.00 72.69 70 ILE A CA 1
ATOM 583 C C . ILE A 1 70 ? 0.682 -7.419 -16.919 1.00 72.69 70 ILE A C 1
ATOM 585 O O . ILE A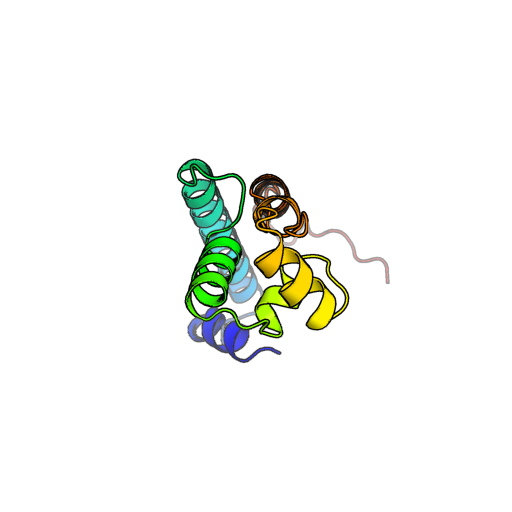 1 70 ? -0.061 -6.457 -17.066 1.00 72.69 70 ILE A O 1
ATOM 589 N N . ILE A 1 71 ? 1.160 -8.135 -17.928 1.00 72.50 71 ILE A N 1
ATOM 590 C CA . ILE A 1 71 ? 0.714 -7.985 -19.309 1.00 72.50 71 ILE A CA 1
ATOM 591 C C . ILE A 1 71 ? -0.377 -9.022 -19.575 1.00 72.50 71 ILE A C 1
ATOM 593 O O . ILE A 1 71 ? -0.169 -10.180 -19.253 1.00 72.50 71 ILE A O 1
ATOM 597 N N . GLU A 1 72 ? -1.525 -8.659 -20.147 1.00 68.75 72 GLU A N 1
ATOM 598 C CA . GLU A 1 72 ? -2.692 -9.559 -20.345 1.00 68.75 72 GLU A CA 1
ATOM 599 C C . GLU A 1 72 ? -2.472 -10.701 -21.367 1.00 68.75 72 GLU A C 1
ATOM 601 O O . GLU A 1 72 ? -3.381 -11.141 -22.069 1.00 68.75 72 GLU A O 1
ATOM 606 N N . LEU A 1 73 ? -1.245 -11.198 -21.511 1.00 68.94 73 LEU A N 1
ATOM 607 C CA . LEU A 1 73 ? -0.878 -12.185 -22.512 1.00 68.94 73 LEU A CA 1
ATOM 608 C C . LEU A 1 73 ? -0.959 -13.592 -21.931 1.00 68.94 73 LEU A C 1
ATOM 610 O O . LEU A 1 73 ? -0.378 -13.911 -20.902 1.00 68.94 73 LEU A O 1
ATOM 614 N N . HIS A 1 74 ? -1.645 -14.473 -22.647 1.00 61.62 74 HIS A N 1
ATOM 615 C CA . HIS A 1 74 ? -1.986 -15.808 -22.161 1.00 61.62 74 HIS A CA 1
ATOM 616 C C . HIS A 1 74 ? -0.816 -16.811 -22.120 1.00 61.62 74 HIS A C 1
ATOM 618 O O . HIS A 1 74 ? -0.963 -17.880 -21.525 1.00 61.62 74 HIS A O 1
ATOM 624 N N . CYS A 1 75 ? 0.347 -16.538 -22.735 1.00 64.62 75 CYS A N 1
ATOM 625 C CA . CYS A 1 75 ? 1.480 -17.472 -22.674 1.00 64.62 75 CYS A CA 1
ATOM 626 C C . CYS A 1 75 ? 2.862 -16.840 -22.914 1.00 64.62 75 CYS A C 1
ATOM 628 O O . CYS A 1 75 ? 3.005 -15.807 -23.568 1.00 64.62 75 CYS A O 1
ATOM 630 N N . LYS A 1 76 ? 3.911 -17.533 -22.439 1.00 61.84 76 LYS A N 1
ATOM 631 C CA . LYS A 1 76 ? 5.328 -17.145 -22.599 1.00 61.84 76 LYS A CA 1
ATOM 632 C C . LYS A 1 76 ? 5.752 -16.955 -24.058 1.00 61.84 76 LYS A C 1
ATOM 634 O O . LYS A 1 76 ? 6.620 -16.138 -24.326 1.00 61.84 76 LYS A O 1
ATOM 639 N N . HIS A 1 77 ? 5.160 -17.688 -25.000 1.00 62.00 77 HIS A N 1
ATOM 640 C CA . HIS A 1 77 ? 5.506 -17.554 -26.417 1.00 62.00 77 HIS A CA 1
ATOM 641 C C . HIS A 1 77 ? 5.037 -16.213 -26.984 1.00 62.00 77 HIS A C 1
ATOM 643 O O . HIS A 1 77 ? 5.802 -15.549 -27.675 1.00 62.00 77 HIS A O 1
ATOM 649 N N . VAL A 1 78 ? 3.822 -15.780 -26.628 1.00 64.12 78 VAL A N 1
ATOM 650 C CA . VAL A 1 78 ? 3.294 -14.467 -27.027 1.00 64.12 78 VAL A CA 1
ATOM 651 C C . VAL A 1 78 ? 4.154 -13.351 -26.432 1.00 64.12 78 VAL A C 1
ATOM 653 O O . VAL A 1 78 ? 4.498 -12.412 -27.140 1.00 64.12 78 VAL A O 1
ATOM 656 N N . VAL A 1 79 ? 4.604 -13.509 -25.182 1.00 66.00 79 VAL A N 1
ATOM 657 C CA . VAL A 1 79 ? 5.573 -12.599 -24.545 1.00 66.00 79 VAL A CA 1
ATOM 658 C C . VAL A 1 79 ? 6.859 -12.470 -25.355 1.00 66.00 79 VAL A C 1
ATOM 660 O O . VAL A 1 79 ? 7.278 -11.362 -25.672 1.00 66.00 79 VAL A O 1
ATOM 663 N N . VAL A 1 80 ? 7.476 -13.598 -25.708 1.00 64.94 80 VAL A N 1
ATOM 664 C CA . VAL A 1 80 ? 8.732 -13.612 -26.464 1.00 64.94 80 VAL A CA 1
ATOM 665 C C . VAL A 1 80 ? 8.542 -12.946 -27.830 1.00 64.94 80 VAL A C 1
ATOM 667 O O . VAL A 1 80 ? 9.319 -12.063 -28.181 1.00 64.94 80 VAL A O 1
ATOM 670 N N . VAL A 1 81 ? 7.479 -13.283 -28.566 1.00 66.06 81 VAL A N 1
ATOM 671 C CA . VAL A 1 81 ? 7.167 -12.662 -29.867 1.00 66.06 81 VAL A CA 1
ATOM 672 C C . VAL A 1 81 ? 6.999 -11.144 -29.741 1.00 66.06 81 VAL A C 1
ATOM 674 O O . VAL A 1 81 ? 7.555 -10.409 -30.555 1.00 66.06 81 VAL A O 1
ATOM 677 N N . PHE A 1 82 ? 6.306 -10.654 -28.710 1.00 66.69 82 PHE A N 1
ATOM 678 C CA . PHE A 1 82 ? 6.171 -9.215 -28.455 1.00 66.69 82 PHE A CA 1
ATOM 679 C C . PHE A 1 82 ? 7.520 -8.538 -28.177 1.00 66.69 82 PHE A C 1
ATOM 681 O O . PHE A 1 82 ? 7.818 -7.497 -28.764 1.00 66.69 82 PHE A O 1
ATOM 688 N N . MET A 1 83 ? 8.366 -9.158 -27.346 1.00 65.25 83 MET A N 1
ATOM 689 C CA . MET A 1 83 ? 9.702 -8.638 -27.032 1.00 65.25 83 MET A CA 1
ATOM 690 C C . MET A 1 83 ? 10.613 -8.575 -28.268 1.00 65.25 83 MET A C 1
ATOM 692 O O . MET A 1 83 ? 11.370 -7.619 -28.418 1.00 65.25 83 MET A O 1
ATOM 696 N N . TYR A 1 84 ? 10.538 -9.567 -29.164 1.00 64.25 84 TYR A N 1
ATOM 697 C CA . TYR A 1 84 ? 11.337 -9.599 -30.396 1.00 64.25 84 TYR A CA 1
ATOM 698 C C . TYR A 1 84 ? 10.877 -8.579 -31.445 1.00 64.25 84 TYR A C 1
ATOM 700 O O . TYR A 1 84 ? 11.709 -8.078 -32.196 1.00 64.25 84 TYR A O 1
ATOM 708 N N . ASN A 1 85 ? 9.586 -8.242 -31.481 1.00 64.75 85 ASN A N 1
ATOM 709 C CA . ASN A 1 85 ? 9.042 -7.262 -32.425 1.00 64.75 85 ASN A CA 1
ATOM 710 C C . ASN A 1 85 ? 9.157 -5.800 -31.942 1.00 64.75 85 ASN A C 1
ATOM 712 O O . ASN A 1 85 ? 8.648 -4.909 -32.614 1.00 64.75 85 ASN A O 1
ATOM 716 N N . ILE A 1 86 ? 9.819 -5.535 -30.801 1.00 58.31 86 ILE A N 1
ATOM 717 C CA . ILE A 1 86 ? 9.973 -4.189 -30.197 1.00 58.31 86 ILE A CA 1
ATOM 718 C C . ILE A 1 86 ? 8.617 -3.471 -30.051 1.00 58.31 86 ILE A C 1
ATOM 720 O O . ILE A 1 86 ? 8.508 -2.251 -30.156 1.00 58.31 86 ILE A O 1
ATOM 724 N N . VAL A 1 87 ? 7.548 -4.229 -29.804 1.00 58.91 87 VAL A N 1
ATOM 725 C CA . VAL A 1 87 ? 6.271 -3.627 -29.429 1.00 58.91 87 VAL A CA 1
ATOM 726 C C . VAL A 1 87 ? 6.372 -3.301 -27.943 1.00 58.91 87 VAL A C 1
ATOM 728 O O . VAL A 1 87 ? 6.632 -4.188 -27.125 1.00 58.91 87 VAL A O 1
ATOM 731 N N . PHE A 1 88 ? 6.264 -2.015 -27.596 1.00 55.28 88 PHE A N 1
ATOM 732 C CA . PHE A 1 88 ? 6.458 -1.536 -26.229 1.00 55.28 88 PHE A CA 1
ATOM 733 C C . PHE A 1 88 ? 5.475 -2.237 -25.281 1.00 55.28 88 PHE A C 1
ATOM 735 O O . PHE A 1 88 ? 4.270 -2.014 -25.316 1.00 55.28 88 PHE A O 1
ATOM 742 N N . SER A 1 89 ? 6.000 -3.085 -24.392 1.00 56.38 89 SER A N 1
ATOM 743 C CA . SER A 1 89 ? 5.185 -3.891 -23.468 1.00 56.38 89 SER A CA 1
ATOM 744 C C . SER A 1 89 ? 4.347 -3.064 -22.483 1.00 56.38 89 SER A C 1
ATOM 746 O O . SER A 1 89 ? 3.401 -3.575 -21.887 1.00 56.38 89 SER A O 1
ATOM 748 N N . HIS A 1 90 ? 4.673 -1.776 -22.347 1.00 58.34 90 HIS A N 1
ATOM 749 C CA . HIS A 1 90 ? 3.949 -0.806 -21.537 1.00 58.34 90 HIS A CA 1
ATOM 750 C C . HIS A 1 90 ? 2.496 -0.586 -21.991 1.00 58.34 90 HIS A C 1
ATOM 752 O O . HIS A 1 90 ? 1.653 -0.339 -21.131 1.00 58.34 90 HIS A O 1
ATOM 758 N N . ASP A 1 91 ? 2.190 -0.754 -23.282 1.00 64.88 91 ASP A N 1
ATOM 759 C CA . ASP A 1 91 ? 0.831 -0.581 -23.826 1.00 64.88 91 ASP A CA 1
ATOM 760 C C . ASP A 1 91 ? -0.081 -1.793 -23.559 1.00 64.88 91 ASP A C 1
ATOM 762 O O . ASP A 1 91 ? -1.290 -1.733 -23.767 1.00 64.88 91 ASP A O 1
ATOM 766 N N . HIS A 1 92 ? 0.490 -2.896 -23.064 1.00 71.06 92 HIS A N 1
ATOM 767 C CA . HIS A 1 92 ? -0.216 -4.155 -22.799 1.00 71.06 92 HIS A CA 1
ATOM 768 C C . HIS A 1 92 ? -0.352 -4.470 -21.308 1.00 71.06 92 HIS A C 1
ATOM 770 O O . HIS A 1 92 ? -0.735 -5.583 -20.944 1.00 71.06 92 HIS A O 1
ATOM 776 N N . VAL A 1 93 ? -0.012 -3.513 -20.440 1.00 78.25 93 VAL A N 1
ATOM 777 C CA . VAL A 1 93 ? -0.164 -3.651 -18.990 1.00 78.25 93 VAL A CA 1
ATOM 778 C C . VAL A 1 93 ? -1.650 -3.677 -18.638 1.00 78.25 93 VAL A C 1
ATOM 780 O O . VAL A 1 93 ? -2.390 -2.760 -18.988 1.00 78.25 93 VAL A O 1
ATOM 783 N N . HIS A 1 94 ? -2.072 -4.705 -17.902 1.00 83.00 94 HIS A N 1
ATOM 784 C CA . HIS A 1 94 ? -3.440 -4.849 -17.414 1.00 83.00 94 HIS A CA 1
ATOM 785 C C . HIS A 1 94 ? -3.854 -3.590 -16.634 1.00 83.00 94 HIS A C 1
ATOM 787 O O . HIS A 1 94 ? -3.124 -3.131 -15.747 1.00 83.00 94 HIS A O 1
ATOM 793 N N . TRP A 1 95 ? -5.058 -3.071 -16.902 1.00 83.81 95 TRP A N 1
ATOM 794 C CA . TRP A 1 95 ? -5.582 -1.815 -16.333 1.00 83.81 95 TRP A CA 1
ATOM 795 C C . TRP A 1 95 ? -5.471 -1.727 -14.802 1.00 83.81 95 TRP A C 1
ATOM 797 O O . TRP A 1 95 ? -5.180 -0.673 -14.253 1.00 83.81 95 TRP A O 1
ATOM 807 N N . TYR A 1 96 ? -5.640 -2.848 -14.099 1.00 84.50 96 TYR A N 1
ATOM 808 C CA . TYR A 1 96 ? -5.427 -2.974 -12.647 1.00 84.50 96 TYR A CA 1
ATOM 809 C C . TYR A 1 96 ? -4.087 -2.404 -12.133 1.00 84.50 96 TYR A C 1
ATOM 811 O O . TYR A 1 96 ? -3.993 -1.979 -10.983 1.00 84.50 96 TYR A O 1
ATOM 819 N N . TYR A 1 97 ? -3.047 -2.373 -12.969 1.00 86.56 97 TYR A N 1
ATOM 820 C CA . TYR A 1 97 ? -1.747 -1.794 -12.633 1.00 86.56 97 TYR A CA 1
ATOM 821 C C . TYR A 1 97 ? -1.580 -0.337 -13.091 1.00 86.56 97 TYR A C 1
ATOM 823 O O . TYR A 1 97 ? -0.476 0.202 -12.970 1.00 86.56 97 TYR A O 1
ATOM 831 N N . ALA A 1 98 ? -2.632 0.304 -13.596 1.00 88.12 98 ALA A N 1
ATOM 832 C CA . ALA A 1 98 ? -2.642 1.716 -13.952 1.00 88.12 98 ALA A CA 1
ATOM 833 C C . ALA A 1 98 ? -2.796 2.610 -12.711 1.00 88.12 98 ALA A C 1
ATOM 835 O O . ALA A 1 98 ? -3.377 2.224 -11.689 1.00 88.12 98 ALA A O 1
ATOM 836 N N . LYS A 1 99 ? -2.293 3.843 -12.809 1.00 88.81 99 LYS A N 1
ATOM 837 C CA . LYS A 1 99 ? -2.419 4.868 -11.766 1.00 88.81 99 LYS A CA 1
ATOM 838 C C . LYS A 1 99 ? -3.889 5.167 -11.467 1.00 88.81 99 LYS A C 1
ATOM 840 O O . LYS A 1 99 ? -4.249 5.376 -10.312 1.00 88.81 99 LYS A O 1
ATOM 845 N N . GLU A 1 100 ? -4.738 5.152 -12.486 1.00 87.12 100 GLU A N 1
ATOM 846 C CA . GLU A 1 100 ? -6.176 5.402 -12.403 1.00 87.12 100 GLU A CA 1
ATOM 847 C C . GLU A 1 100 ? -6.888 4.318 -11.584 1.00 87.12 100 GLU A C 1
ATOM 849 O O . GLU A 1 100 ? -7.655 4.639 -10.677 1.00 87.12 100 GLU A O 1
ATOM 854 N N . ALA A 1 101 ? -6.586 3.040 -11.836 1.00 87.75 101 ALA A N 1
ATOM 855 C CA . ALA A 1 101 ? -7.131 1.924 -11.060 1.00 87.75 101 ALA A CA 1
ATOM 856 C C . ALA A 1 101 ? -6.711 2.004 -9.584 1.00 87.75 101 ALA A C 1
ATOM 858 O O . ALA A 1 101 ? -7.514 1.784 -8.671 1.00 87.75 101 ALA A O 1
ATOM 859 N N . LEU A 1 102 ? -5.455 2.391 -9.340 1.00 85.69 102 LEU A N 1
ATOM 860 C CA 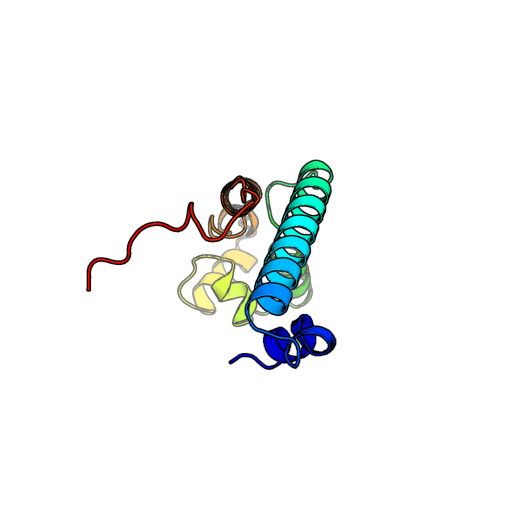. LEU A 1 102 ? -4.946 2.586 -7.989 1.00 85.69 102 LEU A CA 1
ATOM 861 C C . LEU A 1 102 ? -5.648 3.770 -7.298 1.00 85.69 102 LEU A C 1
ATOM 863 O O . LEU A 1 102 ? -6.080 3.632 -6.157 1.00 85.69 102 LEU A O 1
ATOM 867 N N . LYS A 1 103 ? -5.871 4.889 -7.998 1.00 87.69 103 LYS A N 1
ATOM 868 C CA . LYS A 1 103 ? -6.673 6.016 -7.487 1.00 87.69 103 LYS A CA 1
ATOM 869 C C . LYS A 1 103 ? -8.092 5.600 -7.106 1.00 87.69 103 LYS A C 1
ATOM 871 O O . LYS A 1 103 ? -8.552 5.982 -6.038 1.00 87.69 103 LYS A O 1
ATOM 876 N N . LEU A 1 104 ? -8.765 4.797 -7.931 1.00 87.44 104 LEU A N 1
ATOM 877 C CA . LEU A 1 104 ? -10.111 4.292 -7.626 1.00 87.44 104 LEU A CA 1
ATOM 878 C C . LEU A 1 104 ? -10.128 3.377 -6.399 1.00 87.44 104 LEU A C 1
ATOM 880 O O . LEU A 1 104 ? -11.071 3.411 -5.619 1.00 87.44 104 LEU A O 1
ATOM 884 N N . THR A 1 105 ? -9.073 2.587 -6.202 1.00 87.00 105 THR A N 1
ATOM 885 C CA . THR A 1 105 ? -8.941 1.729 -5.015 1.00 87.00 105 THR A CA 1
ATOM 886 C C . THR A 1 105 ? -8.846 2.559 -3.734 1.00 87.00 105 THR A C 1
ATOM 888 O O . THR A 1 105 ? -9.380 2.159 -2.701 1.00 87.00 105 THR A O 1
ATOM 891 N N . TYR A 1 106 ? -8.174 3.713 -3.802 1.00 85.31 106 TYR A N 1
ATOM 892 C CA . TYR A 1 106 ? -7.897 4.577 -2.654 1.00 85.31 106 TYR A CA 1
ATOM 893 C C . TYR A 1 106 ? -8.826 5.801 -2.528 1.00 85.31 106 TYR A C 1
ATOM 895 O O . TYR A 1 106 ? -8.643 6.600 -1.616 1.00 85.31 106 TYR A O 1
ATOM 903 N N . SER A 1 107 ? -9.841 5.948 -3.386 1.00 83.38 107 SER A N 1
ATOM 904 C CA . SER A 1 107 ? -10.742 7.115 -3.387 1.00 83.38 107 SER A CA 1
ATOM 905 C C . SER A 1 107 ? -11.824 7.084 -2.301 1.00 83.38 107 SER A C 1
ATOM 907 O O . SER A 1 107 ? -12.489 8.093 -2.068 1.00 83.38 107 SER A O 1
ATOM 909 N N . GLY A 1 108 ? -12.025 5.939 -1.644 1.00 80.44 108 GLY A N 1
ATOM 910 C CA . GLY A 1 108 ? -13.043 5.773 -0.610 1.00 80.44 108 GLY A CA 1
ATOM 911 C C . GLY A 1 108 ? -12.724 6.544 0.674 1.00 80.44 108 GLY A C 1
ATOM 912 O O . GLY A 1 108 ? -11.612 6.472 1.195 1.00 80.44 108 GLY A O 1
ATOM 913 N N . ALA A 1 109 ? -13.728 7.228 1.226 1.00 72.50 109 ALA A N 1
ATOM 914 C CA . ALA A 1 109 ? -13.662 7.806 2.564 1.00 72.50 109 ALA A CA 1
ATOM 915 C C . ALA A 1 109 ? -14.130 6.776 3.601 1.00 72.50 109 ALA A C 1
ATOM 917 O O . ALA A 1 109 ? -15.231 6.235 3.503 1.00 72.50 109 ALA A O 1
ATOM 918 N N . ILE A 1 110 ? -13.303 6.515 4.612 1.00 73.94 110 ILE A N 1
ATOM 919 C CA . ILE A 1 110 ? -13.716 5.748 5.789 1.00 73.94 110 ILE A CA 1
ATOM 920 C C . ILE A 1 110 ? -14.179 6.775 6.825 1.00 73.94 110 ILE A C 1
ATOM 922 O O . ILE A 1 110 ? -13.441 7.701 7.149 1.00 73.94 110 ILE A O 1
ATOM 926 N N . ASN A 1 111 ? -15.400 6.645 7.338 1.00 70.38 111 ASN A N 1
ATOM 927 C CA . ASN A 1 111 ? -15.913 7.554 8.363 1.00 70.38 111 ASN A CA 1
ATOM 928 C C . ASN A 1 111 ? -15.565 7.048 9.768 1.00 70.38 111 ASN A C 1
ATOM 930 O O . ASN A 1 111 ? -15.347 5.853 9.988 1.00 70.38 111 ASN A O 1
ATOM 934 N N . HIS A 1 112 ? -15.470 7.968 10.729 1.00 60.88 112 HIS A N 1
ATOM 935 C CA . HIS A 1 112 ? -15.386 7.602 12.143 1.00 60.88 112 H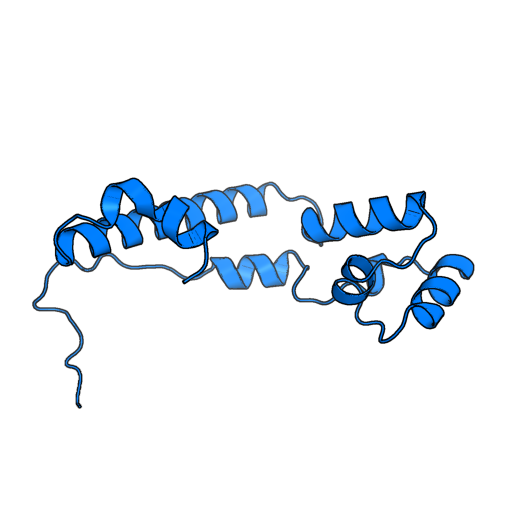IS A CA 1
ATOM 936 C C . HIS A 1 112 ? -16.759 7.104 12.602 1.00 60.88 112 HIS A C 1
ATOM 938 O O . HIS A 1 112 ? -17.767 7.742 12.305 1.00 60.88 112 HIS A O 1
ATOM 944 N N . ILE A 1 113 ? -16.802 5.967 13.294 1.00 64.56 113 ILE A N 1
ATOM 945 C CA . ILE A 1 113 ? -18.019 5.513 13.965 1.00 64.56 113 ILE A CA 1
ATOM 946 C C . ILE A 1 113 ? -17.905 6.007 15.403 1.00 64.56 113 ILE A C 1
ATOM 948 O O . ILE A 1 113 ? -17.155 5.446 16.201 1.00 64.56 113 ILE A O 1
ATOM 952 N N . LEU A 1 114 ? -18.590 7.115 15.677 1.00 58.09 114 LEU A N 1
ATOM 953 C CA . LEU A 1 114 ? -18.490 7.850 16.936 1.00 58.09 114 LEU A CA 1
ATOM 954 C C . LEU A 1 114 ? -19.102 7.086 18.119 1.00 58.09 114 LEU A C 1
ATOM 956 O O . LEU A 1 114 ? -18.621 7.239 19.237 1.00 58.09 114 LEU A O 1
ATOM 960 N N . GLU A 1 115 ? -20.121 6.256 17.882 1.00 62.78 115 GLU A N 1
ATOM 961 C CA . GLU A 1 115 ? -20.877 5.578 18.937 1.00 62.78 115 GLU A CA 1
ATOM 962 C C . GLU A 1 115 ? -21.428 4.215 18.483 1.00 62.78 115 GLU A C 1
ATOM 964 O O . GLU A 1 115 ? -21.616 3.966 17.294 1.00 62.78 115 GLU A O 1
ATOM 969 N N . GLU A 1 116 ? -21.696 3.316 19.431 1.00 60.50 116 GLU A N 1
ATOM 970 C CA . GLU A 1 116 ? -22.314 2.004 19.162 1.00 60.50 116 GLU A CA 1
ATOM 971 C C . GLU A 1 116 ? -23.790 2.137 18.739 1.00 60.50 116 GLU A C 1
ATOM 973 O O . GLU A 1 116 ? -24.306 1.321 17.981 1.00 60.50 116 GLU A O 1
ATOM 978 N N . SER A 1 117 ? -24.441 3.231 19.148 1.00 67.56 117 SER A N 1
ATOM 979 C CA . SER A 1 117 ? -25.843 3.565 18.855 1.00 67.56 117 SER A CA 1
ATOM 980 C C . SER A 1 117 ? -26.141 3.810 17.368 1.00 67.56 117 SER A C 1
ATOM 982 O O . SER A 1 117 ? -27.292 3.728 16.952 1.00 67.56 117 SER A O 1
ATOM 984 N N . ILE A 1 118 ? -25.116 4.107 16.562 1.00 70.44 118 ILE A N 1
ATOM 985 C CA . ILE A 1 118 ? -25.231 4.408 15.123 1.00 70.44 118 ILE A CA 1
ATOM 986 C C . ILE A 1 118 ? -24.839 3.223 14.232 1.00 70.44 118 ILE A C 1
ATOM 988 O O . ILE A 1 118 ? -24.662 3.384 13.022 1.00 70.44 118 ILE A O 1
ATOM 992 N N . TRP A 1 119 ? -24.655 2.034 14.807 1.00 66.50 119 TRP A N 1
ATOM 993 C CA . TRP A 1 119 ? -24.377 0.841 14.017 1.00 66.50 119 TRP A CA 1
ATOM 994 C C . TRP A 1 119 ? -25.634 0.440 13.233 1.00 66.50 119 TRP A C 1
ATOM 996 O O . TRP A 1 119 ? -26.725 0.435 13.801 1.00 66.50 119 TRP A O 1
ATOM 1006 N N . PRO A 1 120 ? -25.520 0.112 11.933 1.00 65.69 120 PRO A N 1
ATOM 1007 C CA . PRO A 1 120 ? -26.663 -0.377 11.176 1.00 65.69 120 PRO A CA 1
ATOM 1008 C C . PRO A 1 120 ? -27.191 -1.663 11.819 1.00 65.69 120 PRO A C 1
ATOM 1010 O O . PRO A 1 120 ? -26.419 -2.584 12.100 1.00 65.69 120 PRO A O 1
ATOM 1013 N N . GLU A 1 121 ? -28.502 -1.720 12.051 1.00 62.78 121 GLU A N 1
ATOM 1014 C CA . GLU A 1 121 ? -29.165 -2.924 12.545 1.00 62.78 121 GLU A CA 1
ATOM 1015 C C . GLU A 1 121 ? -28.951 -4.061 11.539 1.00 62.78 121 GLU A C 1
ATOM 1017 O O . GLU A 1 121 ? -29.350 -3.978 10.374 1.00 62.78 121 GLU A O 1
ATOM 1022 N N . TYR A 1 122 ? -28.284 -5.128 11.980 1.00 56.16 122 TYR A N 1
ATOM 1023 C CA . TYR A 1 122 ? -28.174 -6.344 11.189 1.00 56.16 122 TYR A CA 1
ATOM 1024 C C . TYR A 1 122 ? -29.505 -7.088 11.265 1.00 56.16 122 TYR A C 1
ATOM 1026 O O . TYR A 1 122 ? -29.803 -7.738 12.265 1.00 56.16 122 TYR A O 1
ATOM 1034 N N . TYR A 1 123 ? -30.297 -7.009 10.199 1.00 47.16 123 TYR A N 1
ATOM 1035 C CA . TYR A 1 123 ? -31.401 -7.940 9.993 1.00 47.16 123 TYR A CA 1
ATOM 1036 C C . TYR A 1 123 ? -30.800 -9.298 9.606 1.00 47.16 123 TYR A C 1
ATOM 1038 O O . TYR A 1 123 ? -30.233 -9.443 8.521 1.00 47.16 123 TYR A O 1
ATOM 1046 N N . SER A 1 124 ? -30.845 -10.249 10.542 1.00 45.31 124 SER A N 1
ATOM 1047 C CA . SER A 1 124 ? -30.489 -11.659 10.338 1.00 45.31 124 SER A CA 1
ATOM 1048 C C . SER A 1 124 ? -31.563 -12.403 9.559 1.00 45.31 124 SER A C 1
ATOM 1050 O O . SER A 1 124 ? -32.743 -12.218 9.938 1.00 45.31 124 SER A O 1
#

Foldseek 3Di:
DDPVVCVVLVVLPPDPPVSSVVVVLVSVVVVLVVLVVVLVVDPDFFAPQLVVVLVVCLVVLFDDPSPCVQFVDPDRVVVNVCSVVVPPSVVRGDNCGTSVVSCVVSVDDDDDPPDPVPDPDDDD

Sequence (124 aa):
MSKCFNNWIKDERDKPILTLLEHLRRKVMARFSDKCEELEKLKESITPYARQTLITNEKKREGSCKYIMIIELHCKHVVVVFMYNIVFSHDHVHWYYAKEALKLTYSGAINHILEESIWPEYYS